Protein AF-A0A1I3TKB4-F1 (afdb_monomer_lite)

InterPro domains:
  IPR011411 NTP pyrophosphohydrolase MazG-related, YvdC [PIRSF036521] (7-95)
  IPR021130 Phosphoribosyl-ATP pyrophosphohydrolase-like [PF01503] (23-93)

pLDDT: mean 95.77, std 3.82, range [70.12, 98.75]

Radius of gyration: 15.7 Å; chains: 1; bounding box: 40×28×38 Å

Secondary structure (DSSP, 8-state):
--HHHHHHHHHHHHHHHHHHTT----HHHHHHHHHHHHHHHHHHHHHHTT-STTTTS-HHHHHHHHHHHHHHHHHHHHHHHHHTT--HHHHHHHHHGGG-

Organism: NCBI:txid588602

Foldseek 3Di:
DDLLVLLVVLLVVVVCVCVVVVHDDDPVVLVVQLVVLVVQLVVLVCLLVVNDPVVVDDNVVSVVSNVVSVSSNSSSVSNVCVVVVHDPVVVCCVPPVVVD

Structure (mmCIF, N/CA/C/O backbone):
data_AF-A0A1I3TKB4-F1
#
_entry.id   AF-A0A1I3TKB4-F1
#
loop_
_atom_site.group_PDB
_atom_site.id
_atom_site.type_symbol
_atom_site.label_atom_id
_atom_site.label_alt_id
_atom_site.label_comp_id
_atom_site.label_asym_id
_atom_site.label_entity_id
_atom_site.label_seq_id
_atom_site.pdbx_PDB_ins_code
_atom_site.Cartn_x
_atom_site.Cartn_y
_atom_site.Cartn_z
_atom_site.occupancy
_atom_site.B_iso_or_equiv
_atom_site.auth_seq_id
_atom_site.auth_comp_id
_atom_site.auth_asym_id
_atom_site.auth_atom_id
_atom_site.pdbx_PDB_model_num
ATOM 1 N N . MET A 1 1 ? -4.180 -16.940 2.644 1.00 70.12 1 MET A N 1
ATOM 2 C CA . MET A 1 1 ? -4.213 -16.013 3.790 1.00 70.12 1 MET A CA 1
ATOM 3 C C . MET A 1 1 ? -5.362 -15.055 3.551 1.00 70.12 1 MET A C 1
ATOM 5 O O . MET A 1 1 ? -5.508 -14.616 2.418 1.00 70.12 1 MET A O 1
ATOM 9 N N . GLU A 1 2 ? -6.194 -14.808 4.559 1.00 92.75 2 GLU A N 1
ATOM 10 C CA . GLU A 1 2 ? -7.332 -13.888 4.440 1.00 92.75 2 GLU A CA 1
ATOM 11 C C . GLU A 1 2 ? -6.860 -12.429 4.457 1.00 92.75 2 GLU A C 1
ATOM 13 O O . GLU A 1 2 ? -5.848 -12.111 5.083 1.00 92.75 2 GLU A O 1
ATOM 18 N N . LEU A 1 3 ? -7.600 -11.524 3.811 1.00 94.12 3 LEU A N 1
ATOM 19 C CA . LEU A 1 3 ? -7.237 -10.100 3.764 1.00 94.12 3 LEU A CA 1
ATOM 20 C C . LEU A 1 3 ? -7.184 -9.465 5.163 1.00 94.12 3 LEU A C 1
ATOM 22 O O . LEU A 1 3 ? -6.315 -8.644 5.436 1.00 94.12 3 LEU A O 1
ATOM 26 N N . THR A 1 4 ? -8.055 -9.894 6.074 1.00 93.88 4 THR A N 1
ATOM 27 C CA . THR A 1 4 ? -8.038 -9.440 7.474 1.00 93.88 4 THR A CA 1
ATOM 28 C C . THR A 1 4 ? -6.784 -9.891 8.226 1.00 93.88 4 THR A C 1
ATOM 30 O O . THR A 1 4 ? -6.338 -9.213 9.147 1.00 93.88 4 THR A O 1
ATOM 33 N N . GLU A 1 5 ? -6.187 -11.018 7.839 1.00 95.50 5 GLU A N 1
ATOM 34 C CA . GLU A 1 5 ? -4.925 -11.484 8.412 1.00 95.50 5 GLU A CA 1
ATOM 35 C C . GLU A 1 5 ? -3.745 -10.663 7.886 1.00 95.50 5 GLU A C 1
ATOM 37 O O . GLU A 1 5 ? -2.920 -10.214 8.677 1.00 95.50 5 GLU A O 1
ATOM 42 N N . LEU A 1 6 ? -3.718 -10.380 6.579 1.00 96.06 6 LEU A N 1
ATOM 43 C CA . LEU A 1 6 ? -2.746 -9.454 5.988 1.00 96.06 6 LEU A CA 1
ATOM 44 C C . LEU A 1 6 ? -2.815 -8.070 6.642 1.00 96.06 6 LEU A C 1
ATOM 46 O O . LEU A 1 6 ? -1.782 -7.482 6.948 1.00 96.06 6 LEU A O 1
ATOM 50 N N . GLN A 1 7 ? -4.027 -7.579 6.905 1.00 96.75 7 GLN A N 1
ATOM 51 C CA . GLN A 1 7 ? -4.254 -6.294 7.553 1.00 96.75 7 GLN A CA 1
ATOM 52 C C . GLN A 1 7 ? -3.597 -6.219 8.942 1.00 96.75 7 GLN A C 1
ATOM 54 O O . GLN A 1 7 ? -2.833 -5.292 9.227 1.00 96.75 7 GLN A O 1
ATOM 59 N N . ARG A 1 8 ? -3.816 -7.240 9.780 1.00 96.50 8 ARG A N 1
ATOM 60 C CA . ARG A 1 8 ? -3.183 -7.336 11.104 1.00 96.50 8 ARG A CA 1
ATOM 61 C C . ARG A 1 8 ? -1.665 -7.479 11.015 1.00 96.50 8 ARG A C 1
ATOM 63 O O . ARG A 1 8 ? -0.948 -6.815 11.760 1.00 96.50 8 ARG A O 1
ATOM 70 N N . GLN A 1 9 ? -1.168 -8.314 10.102 1.00 97.31 9 GLN A N 1
ATOM 71 C CA . GLN A 1 9 ? 0.271 -8.510 9.910 1.00 97.31 9 GLN A CA 1
ATOM 72 C C . GLN A 1 9 ? 0.971 -7.219 9.481 1.00 97.31 9 GLN A C 1
ATOM 74 O O . GLN A 1 9 ? 2.003 -6.871 10.052 1.00 97.31 9 GLN A O 1
ATOM 79 N N . ALA A 1 10 ? 0.385 -6.471 8.543 1.00 97.12 10 ALA A N 1
ATOM 80 C CA . ALA A 1 10 ? 0.926 -5.194 8.092 1.00 97.12 10 ALA A CA 1
ATOM 81 C C . ALA A 1 10 ? 1.044 -4.192 9.250 1.00 97.12 10 ALA A C 1
ATOM 83 O O . ALA A 1 10 ? 2.079 -3.541 9.399 1.00 97.12 10 ALA A O 1
ATOM 84 N N . LYS A 1 11 ? 0.034 -4.116 10.132 1.00 96.56 11 LYS A N 1
ATOM 85 C CA . LYS A 1 11 ? 0.116 -3.280 11.337 1.00 96.56 11 LYS A CA 1
ATOM 86 C C . LYS A 1 11 ? 1.256 -3.706 12.265 1.00 96.56 11 LYS A C 1
ATOM 88 O O . LYS A 1 11 ? 1.971 -2.827 12.735 1.00 96.56 11 LYS A O 1
ATOM 93 N N . VAL A 1 12 ? 1.453 -5.004 12.503 1.00 97.62 12 VAL A N 1
ATOM 94 C CA . VAL A 1 12 ? 2.561 -5.502 13.342 1.00 97.62 12 VAL A CA 1
ATOM 95 C C . VAL A 1 12 ? 3.919 -5.130 12.741 1.00 97.62 12 VAL A C 1
ATOM 97 O O . VAL A 1 12 ? 4.794 -4.644 13.454 1.00 97.62 12 VAL A O 1
ATOM 100 N N . VAL A 1 13 ? 4.092 -5.290 11.427 1.00 97.00 13 VAL A N 1
ATOM 101 C CA . VAL A 1 13 ? 5.320 -4.866 10.731 1.00 97.00 13 VAL A CA 1
ATOM 102 C C . VAL A 1 13 ? 5.527 -3.359 10.872 1.00 97.00 13 VAL A C 1
ATOM 104 O O . VAL A 1 13 ? 6.627 -2.905 11.189 1.00 97.00 13 VAL A O 1
ATOM 107 N N . ASN A 1 14 ? 4.467 -2.567 10.707 1.00 97.06 14 ASN A N 1
ATOM 108 C CA . ASN A 1 14 ? 4.572 -1.128 10.878 1.00 97.06 14 ASN A CA 1
ATOM 109 C C . ASN A 1 14 ? 4.807 -0.726 12.343 1.00 97.06 14 ASN A C 1
ATOM 111 O O . ASN A 1 14 ? 5.410 0.317 12.568 1.00 97.06 14 ASN A O 1
ATOM 115 N N . ASP A 1 15 ? 4.347 -1.501 13.336 1.00 96.81 15 ASP A N 1
ATOM 116 C CA . ASP A 1 15 ? 4.617 -1.259 14.765 1.00 96.81 15 ASP A CA 1
ATOM 117 C C . ASP A 1 15 ? 6.130 -1.335 15.022 1.00 96.81 15 ASP A C 1
ATOM 119 O O . ASP A 1 15 ? 6.697 -0.425 15.623 1.00 96.81 15 ASP A O 1
ATOM 123 N N . ILE A 1 16 ? 6.798 -2.335 14.440 1.00 97.06 16 ILE A N 1
ATOM 124 C CA . ILE A 1 16 ? 8.262 -2.461 14.477 1.00 97.06 16 ILE A CA 1
ATOM 125 C C . ILE A 1 16 ? 8.929 -1.271 13.777 1.00 97.06 16 ILE A C 1
ATOM 127 O O . ILE A 1 16 ? 9.892 -0.713 14.298 1.00 97.06 16 ILE A O 1
ATOM 131 N N . TYR A 1 17 ? 8.427 -0.867 12.607 1.00 95.00 17 TYR A N 1
ATOM 132 C CA . TYR A 1 17 ? 8.976 0.263 11.854 1.00 95.00 17 TYR A CA 1
ATOM 133 C C . TYR A 1 17 ? 8.923 1.569 12.659 1.00 95.00 17 TYR A C 1
ATOM 135 O O . TYR A 1 17 ? 9.937 2.250 12.802 1.00 95.00 17 TYR A O 1
ATOM 143 N N . VAL A 1 18 ? 7.764 1.913 13.226 1.00 96.69 18 VAL A N 1
ATOM 144 C CA . VAL A 1 18 ? 7.618 3.173 13.970 1.00 96.69 18 VAL A CA 1
ATOM 145 C C . VAL A 1 18 ? 8.415 3.178 15.270 1.00 96.69 18 VAL A C 1
ATOM 147 O O . VAL A 1 18 ? 8.988 4.209 15.604 1.00 96.69 18 VAL A O 1
ATOM 150 N N . GLU A 1 19 ? 8.531 2.034 15.952 1.00 96.75 19 GLU A N 1
ATOM 151 C CA . GLU A 1 19 ? 9.401 1.887 17.126 1.00 96.75 19 GLU A CA 1
ATOM 152 C C . GLU A 1 19 ? 10.882 2.037 16.750 1.00 96.75 19 GLU A C 1
ATOM 154 O O . GLU A 1 19 ? 11.623 2.767 17.403 1.00 96.75 19 GLU A O 1
ATOM 159 N N . THR A 1 20 ? 11.309 1.396 15.658 1.00 97.06 20 THR A N 1
ATOM 160 C CA . THR A 1 20 ? 12.708 1.414 15.199 1.00 97.06 20 THR A CA 1
ATOM 161 C C . THR A 1 20 ? 13.177 2.819 14.829 1.00 97.06 20 THR A C 1
ATOM 163 O O . THR A 1 20 ? 14.330 3.171 15.080 1.00 97.06 20 THR A O 1
ATOM 166 N N . PHE A 1 21 ? 12.300 3.619 14.222 1.00 94.88 21 PHE A N 1
ATOM 167 C CA . PHE A 1 21 ? 12.637 4.946 13.706 1.00 94.88 21 PHE A CA 1
ATOM 168 C C . PHE A 1 21 ? 12.137 6.106 14.584 1.00 94.88 21 PHE A C 1
ATOM 170 O O . PHE A 1 21 ? 12.243 7.254 14.158 1.00 94.88 21 PHE A O 1
ATOM 177 N N . ASP A 1 22 ? 11.616 5.824 15.785 1.00 95.38 22 ASP A N 1
ATOM 178 C CA . ASP A 1 22 ? 11.036 6.814 16.712 1.00 95.38 22 ASP A CA 1
ATOM 179 C C . ASP A 1 22 ? 9.995 7.726 16.031 1.00 95.38 22 ASP A C 1
ATOM 181 O O . ASP A 1 22 ? 9.992 8.954 16.148 1.00 95.38 22 ASP A O 1
ATOM 185 N N . LEU A 1 23 ? 9.117 7.106 15.238 1.00 93.75 23 LEU A N 1
ATOM 186 C CA . LEU A 1 23 ? 8.079 7.798 14.482 1.00 93.75 23 LEU A CA 1
ATOM 187 C C . LEU A 1 23 ? 6.753 7.741 15.232 1.00 93.75 23 LEU A C 1
ATOM 189 O O . LEU A 1 23 ? 6.372 6.731 15.819 1.00 93.75 23 LEU A O 1
ATOM 193 N N . THR A 1 24 ? 5.978 8.814 15.128 1.00 93.31 24 THR A N 1
ATOM 194 C CA . THR A 1 24 ? 4.567 8.772 15.514 1.00 93.31 24 THR A CA 1
ATOM 195 C C . THR A 1 24 ? 3.752 8.251 14.336 1.00 93.31 24 THR A C 1
ATOM 197 O O . THR A 1 24 ? 3.773 8.846 13.258 1.00 93.31 24 THR A O 1
ATOM 200 N N . ARG A 1 25 ? 3.013 7.151 14.531 1.00 93.56 25 ARG A N 1
ATOM 201 C CA . ARG A 1 25 ? 1.996 6.737 13.559 1.00 93.56 25 ARG A CA 1
ATOM 202 C C . ARG A 1 25 ? 0.795 7.663 13.675 1.00 93.56 25 ARG A C 1
ATOM 204 O O . ARG A 1 25 ? -0.030 7.498 14.571 1.00 93.56 25 ARG A O 1
ATOM 211 N N . ASP A 1 26 ? 0.680 8.593 12.744 1.00 92.88 26 ASP A N 1
ATOM 212 C CA . ASP A 1 26 ? -0.532 9.373 12.533 1.00 92.88 26 ASP A CA 1
ATOM 213 C C . ASP A 1 26 ? -1.029 9.236 11.086 1.00 92.88 26 ASP A C 1
ATOM 215 O O . ASP A 1 26 ? -0.377 8.638 10.222 1.00 92.88 26 ASP A O 1
ATOM 219 N N . GLY A 1 27 ? -2.219 9.776 10.817 1.00 90.69 27 GLY A N 1
ATOM 220 C CA . GLY A 1 27 ? -2.800 9.733 9.479 1.00 90.69 27 GLY A CA 1
ATOM 221 C C . GLY A 1 27 ? -1.945 10.454 8.432 1.00 90.69 27 GLY A C 1
ATOM 222 O O . GLY A 1 27 ? -1.904 10.018 7.287 1.00 90.69 27 GLY A O 1
ATOM 223 N N . LEU A 1 28 ? -1.220 11.517 8.798 1.00 93.44 28 LEU A N 1
ATOM 224 C CA . LEU A 1 28 ? -0.380 12.257 7.852 1.00 93.44 28 LEU A CA 1
ATOM 225 C C . LEU A 1 28 ? 0.820 11.419 7.406 1.00 93.44 28 LEU A C 1
ATOM 227 O O . LEU A 1 28 ? 1.122 11.378 6.214 1.00 93.44 28 LEU A O 1
ATOM 231 N N . MET A 1 29 ? 1.453 10.713 8.341 1.00 94.94 29 MET A N 1
ATOM 232 C CA . MET A 1 29 ? 2.546 9.784 8.078 1.00 94.94 29 MET A CA 1
ATOM 233 C C . MET A 1 29 ? 2.095 8.665 7.135 1.00 94.94 29 MET A C 1
ATOM 235 O O . MET A 1 29 ? 2.746 8.421 6.120 1.00 94.94 29 MET A O 1
ATOM 239 N N . LEU A 1 30 ? 0.942 8.043 7.405 1.00 96.62 30 LEU A N 1
ATOM 240 C CA . LEU A 1 30 ? 0.424 6.947 6.580 1.00 96.62 30 LEU A CA 1
ATOM 241 C C . LEU A 1 30 ? 0.004 7.407 5.177 1.00 96.62 30 LEU A C 1
ATOM 243 O O . LEU A 1 30 ? 0.329 6.741 4.196 1.00 96.62 30 LEU A O 1
ATOM 247 N N . ILE A 1 31 ? -0.673 8.556 5.054 1.00 96.69 31 ILE A N 1
ATOM 248 C CA . ILE A 1 31 ? -1.005 9.142 3.744 1.00 96.69 31 ILE A CA 1
ATOM 249 C C . ILE A 1 31 ? 0.272 9.504 2.969 1.00 96.69 31 ILE A C 1
ATOM 251 O O . ILE A 1 31 ? 0.346 9.269 1.761 1.00 96.69 31 ILE A O 1
ATOM 255 N N . GLY A 1 32 ? 1.281 10.054 3.652 1.00 97.56 32 GLY A N 1
ATOM 256 C CA . GLY A 1 32 ? 2.582 10.376 3.067 1.00 97.56 32 GLY A CA 1
ATOM 257 C C . GLY A 1 32 ? 3.280 9.139 2.508 1.00 97.56 32 GLY A C 1
ATOM 258 O O . GLY A 1 32 ? 3.626 9.125 1.329 1.00 97.56 32 GLY A O 1
ATOM 259 N N . LYS A 1 33 ? 3.387 8.076 3.314 1.00 97.25 33 LYS A N 1
ATOM 260 C CA . LYS A 1 33 ? 3.954 6.791 2.888 1.00 97.25 33 LYS A CA 1
ATOM 261 C C . LYS A 1 33 ? 3.194 6.188 1.712 1.00 97.25 33 LYS A C 1
ATOM 263 O O . LYS A 1 33 ? 3.812 5.908 0.700 1.00 97.25 33 LYS A O 1
ATOM 268 N N . MET A 1 34 ? 1.863 6.108 1.751 1.00 98.19 34 MET A N 1
ATOM 269 C CA . MET A 1 34 ? 1.097 5.618 0.591 1.00 98.19 34 MET A CA 1
ATOM 270 C C . MET A 1 34 ? 1.317 6.450 -0.682 1.00 98.19 34 MET A C 1
ATOM 272 O O . MET A 1 34 ? 1.235 5.918 -1.785 1.00 98.19 34 MET A O 1
ATOM 276 N N . THR A 1 35 ? 1.569 7.755 -0.552 1.00 98.44 35 THR A N 1
ATOM 277 C CA . THR A 1 35 ? 1.876 8.613 -1.707 1.00 98.44 35 THR A CA 1
ATOM 278 C C . THR A 1 35 ? 3.260 8.306 -2.281 1.00 98.44 35 THR A C 1
ATOM 280 O O . THR A 1 35 ? 3.418 8.308 -3.501 1.00 98.44 35 THR A O 1
ATOM 283 N N . GLU A 1 36 ? 4.238 8.034 -1.417 1.00 98.31 36 GLU A N 1
ATOM 284 C CA . GLU A 1 36 ? 5.572 7.558 -1.794 1.00 98.31 36 GLU A CA 1
ATOM 285 C C . GLU A 1 36 ? 5.481 6.211 -2.522 1.00 98.31 36 GLU A C 1
ATOM 287 O O . GLU A 1 36 ? 5.841 6.157 -3.698 1.00 98.31 36 GLU A O 1
ATOM 292 N N . GLU A 1 37 ? 4.851 5.202 -1.905 1.00 98.44 37 GLU A N 1
ATOM 293 C CA . GLU A 1 37 ? 4.691 3.861 -2.493 1.00 98.44 37 GLU A CA 1
ATOM 294 C C . GLU A 1 37 ? 3.939 3.913 -3.833 1.00 98.44 37 GLU A C 1
ATOM 296 O O . GLU A 1 37 ? 4.284 3.242 -4.799 1.00 98.44 37 GLU A O 1
ATOM 301 N N . MET A 1 38 ? 2.915 4.768 -3.961 1.00 98.75 38 MET A N 1
ATOM 302 C CA . MET A 1 38 ? 2.219 4.963 -5.241 1.00 98.75 38 MET A CA 1
ATOM 303 C C . MET A 1 38 ? 3.158 5.504 -6.335 1.00 98.75 38 MET A C 1
ATOM 305 O O . MET A 1 38 ? 3.023 5.155 -7.512 1.00 98.75 38 MET A O 1
ATOM 309 N N . GLY A 1 39 ? 4.101 6.374 -5.968 1.00 98.56 39 GLY A N 1
ATOM 310 C CA . GLY A 1 39 ? 5.141 6.861 -6.870 1.00 98.56 39 GLY A CA 1
ATOM 311 C C . GLY A 1 39 ? 6.110 5.755 -7.288 1.00 98.56 39 GLY A C 1
ATOM 312 O O . GLY A 1 39 ? 6.481 5.677 -8.465 1.00 98.56 39 GLY A O 1
ATOM 313 N N . GLU A 1 40 ? 6.475 4.877 -6.358 1.00 98.50 40 GLU A N 1
ATOM 314 C CA . GLU A 1 40 ? 7.358 3.737 -6.607 1.00 98.50 40 GLU A CA 1
ATOM 315 C C . GLU A 1 40 ? 6.675 2.675 -7.478 1.00 98.50 40 GLU A C 1
ATOM 317 O O . GLU A 1 40 ? 7.227 2.315 -8.522 1.00 98.50 40 GLU A O 1
ATOM 322 N N . VAL A 1 41 ? 5.406 2.343 -7.214 1.00 98.69 41 VAL A N 1
ATOM 323 C CA . VAL A 1 41 ? 4.547 1.535 -8.101 1.00 98.69 41 VAL A CA 1
ATOM 324 C C . VAL A 1 41 ? 4.528 2.103 -9.520 1.00 98.69 41 VAL A C 1
ATOM 326 O O . VAL A 1 41 ? 4.712 1.369 -10.496 1.00 98.69 41 VAL A O 1
ATOM 329 N N . ALA A 1 42 ? 4.319 3.416 -9.673 1.00 98.44 42 ALA A N 1
ATOM 330 C CA . ALA A 1 42 ? 4.305 4.053 -10.988 1.00 98.44 42 ALA A CA 1
ATOM 331 C C . ALA A 1 42 ? 5.669 3.943 -11.693 1.00 98.44 42 ALA A C 1
ATOM 333 O O . ALA A 1 42 ? 5.732 3.661 -12.894 1.00 98.44 42 ALA A O 1
ATOM 334 N N . SER A 1 43 ? 6.764 4.134 -10.956 1.00 97.94 43 SER A N 1
ATOM 335 C CA . SER A 1 43 ? 8.132 3.994 -11.460 1.00 97.94 43 SER A CA 1
ATOM 336 C C . SER A 1 43 ? 8.429 2.559 -11.908 1.00 97.94 43 SER A C 1
ATOM 338 O O . SER A 1 43 ? 8.852 2.350 -13.050 1.00 97.94 43 SER A O 1
ATOM 340 N N . ALA A 1 44 ? 8.149 1.569 -11.057 1.00 98.06 44 ALA A N 1
ATOM 341 C CA . ALA A 1 44 ? 8.342 0.150 -11.336 1.00 98.06 44 ALA A CA 1
ATOM 342 C C . ALA A 1 44 ? 7.507 -0.305 -12.540 1.00 98.06 44 ALA A C 1
ATOM 344 O O . ALA A 1 44 ? 8.038 -0.934 -13.457 1.00 98.06 44 ALA A O 1
ATOM 345 N N . TYR A 1 45 ? 6.242 0.123 -12.628 1.00 98.12 45 TYR A N 1
ATOM 346 C CA . TYR A 1 45 ? 5.386 -0.137 -13.788 1.00 98.12 45 TYR A CA 1
ATOM 347 C C . TYR A 1 45 ? 5.999 0.412 -15.086 1.00 98.12 45 TYR A C 1
ATOM 349 O O . TYR A 1 45 ? 6.087 -0.287 -16.099 1.00 98.12 45 TYR A O 1
ATOM 357 N N . LEU A 1 46 ? 6.476 1.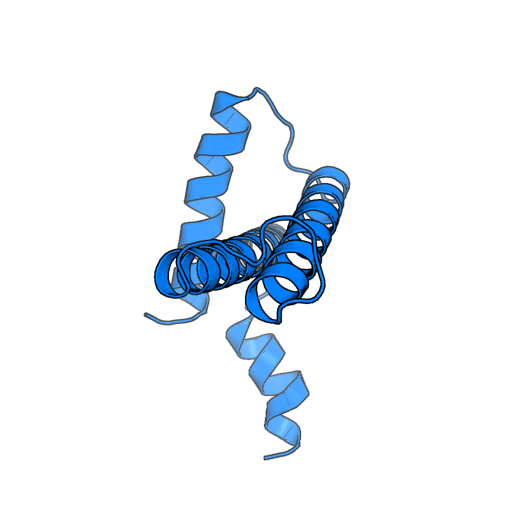662 -15.083 1.00 98.19 46 LEU A N 1
ATOM 358 C CA . LEU A 1 46 ? 7.103 2.252 -16.268 1.00 98.19 46 LEU A CA 1
ATOM 359 C C . LEU A 1 46 ? 8.398 1.529 -16.661 1.00 98.19 46 LEU A C 1
ATOM 361 O O . LEU A 1 46 ? 8.622 1.327 -17.857 1.00 98.19 46 LEU A O 1
ATOM 365 N N . LYS A 1 47 ? 9.234 1.117 -15.697 1.00 97.69 47 LYS A N 1
ATOM 366 C CA . LYS A 1 47 ? 10.446 0.325 -15.969 1.00 97.69 47 LYS A CA 1
ATOM 367 C C . LYS A 1 47 ? 10.090 -1.035 -16.570 1.00 97.69 47 LYS A C 1
ATOM 369 O O . LYS A 1 47 ? 10.613 -1.367 -17.632 1.00 97.69 47 LYS A O 1
ATOM 374 N N . LEU A 1 48 ? 9.166 -1.773 -15.950 1.00 97.44 48 LEU A N 1
ATOM 375 C CA . LEU A 1 48 ? 8.700 -3.084 -16.413 1.00 97.44 48 LEU A CA 1
ATOM 376 C C . LEU A 1 48 ? 8.175 -3.032 -17.858 1.00 97.44 48 LEU A C 1
ATOM 378 O O . LEU A 1 48 ? 8.359 -3.971 -18.628 1.00 97.44 48 LEU A O 1
ATOM 382 N N . HIS A 1 49 ? 7.572 -1.909 -18.254 1.00 96.50 49 HIS A N 1
ATOM 383 C CA . HIS A 1 49 ? 7.013 -1.709 -19.591 1.00 96.50 49 HIS A CA 1
ATOM 384 C C . HIS A 1 49 ? 7.923 -0.961 -20.578 1.00 96.50 49 HIS A C 1
ATOM 386 O O . HIS A 1 49 ? 7.445 -0.521 -21.628 1.00 96.50 49 HIS A O 1
ATOM 392 N N . GLY A 1 50 ? 9.221 -0.804 -20.294 1.00 96.19 50 GLY A N 1
ATOM 393 C CA . GLY A 1 50 ? 10.153 -0.212 -21.264 1.00 96.19 50 GLY A CA 1
ATOM 394 C C . GLY A 1 50 ? 10.077 1.314 -21.384 1.00 96.19 50 GLY A C 1
ATOM 395 O O . GLY A 1 50 ? 10.608 1.876 -22.339 1.00 96.19 50 GLY A O 1
ATOM 396 N N . ARG A 1 51 ? 9.390 2.000 -20.463 1.00 95.81 51 ARG A N 1
ATOM 397 C CA . ARG A 1 51 ? 9.051 3.434 -20.559 1.00 95.81 51 ARG A CA 1
ATOM 398 C C . ARG A 1 51 ? 9.826 4.332 -19.596 1.00 95.81 51 ARG A C 1
ATOM 400 O O . ARG A 1 51 ? 9.516 5.514 -19.490 1.00 95.81 51 ARG A O 1
ATOM 407 N N . ALA A 1 52 ? 10.831 3.796 -18.912 1.00 94.62 52 ALA A N 1
ATOM 408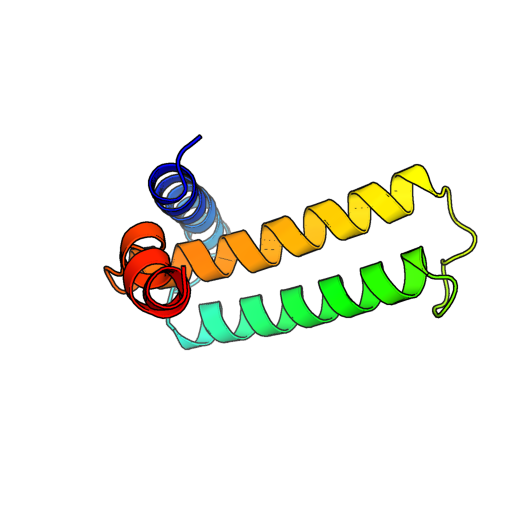 C CA . ALA A 1 52 ? 11.678 4.544 -17.991 1.00 94.62 52 ALA A CA 1
ATOM 409 C C . ALA A 1 52 ? 13.150 4.128 -18.102 1.00 94.62 52 ALA A C 1
ATOM 411 O O . ALA A 1 52 ? 13.500 3.071 -18.634 1.00 94.62 52 ALA A O 1
ATOM 412 N N . ARG A 1 53 ? 14.041 4.969 -17.567 1.00 88.88 53 ARG A N 1
ATOM 413 C CA . ARG A 1 53 ? 15.455 4.616 -17.405 1.00 88.88 53 ARG A CA 1
ATOM 414 C C . ARG A 1 53 ? 15.571 3.414 -16.460 1.00 88.88 53 ARG A C 1
ATOM 416 O O . ARG A 1 53 ? 14.883 3.364 -15.449 1.00 88.88 53 ARG A O 1
ATOM 423 N N . GLY A 1 54 ? 16.448 2.465 -16.787 1.00 86.06 54 GLY A N 1
ATOM 424 C CA . GLY A 1 54 ? 16.581 1.208 -16.036 1.00 86.06 54 GLY A CA 1
ATOM 425 C C . GLY A 1 54 ? 15.717 0.059 -16.568 1.00 86.06 54 GLY A C 1
ATOM 426 O O . GLY A 1 54 ? 15.869 -1.063 -16.108 1.00 86.06 54 GLY A O 1
ATOM 427 N N . ALA A 1 55 ? 14.895 0.292 -17.596 1.00 87.75 55 ALA A N 1
ATOM 428 C CA . ALA A 1 55 ? 14.063 -0.745 -18.214 1.00 87.75 55 ALA A CA 1
ATOM 429 C C . ALA A 1 55 ? 14.826 -1.812 -19.033 1.00 87.75 55 ALA A C 1
ATOM 431 O O . ALA A 1 55 ? 14.223 -2.762 -19.516 1.00 87.75 55 ALA A O 1
ATOM 432 N N . ALA A 1 56 ? 16.143 -1.662 -19.206 1.00 87.75 56 ALA A N 1
ATOM 433 C CA . ALA A 1 56 ? 17.005 -2.665 -19.842 1.00 87.75 56 ALA A CA 1
ATOM 434 C C . ALA A 1 56 ? 17.562 -3.700 -18.840 1.00 87.75 56 ALA A C 1
ATOM 436 O O . ALA A 1 56 ? 18.526 -4.397 -19.152 1.00 87.75 56 ALA A O 1
ATOM 437 N N . GLY A 1 57 ? 17.015 -3.739 -17.620 1.00 89.75 57 GLY A N 1
ATOM 438 C CA . GLY A 1 57 ? 17.371 -4.720 -16.599 1.00 89.75 57 GLY A CA 1
ATOM 439 C C . GLY A 1 57 ? 16.839 -6.123 -16.897 1.00 89.75 57 GLY A C 1
ATOM 440 O O . GLY A 1 57 ? 16.159 -6.356 -17.895 1.00 89.75 57 GLY A O 1
ATOM 441 N N . ASP A 1 58 ? 17.149 -7.056 -15.999 1.00 95.25 58 ASP A N 1
ATOM 442 C CA . ASP A 1 58 ? 16.580 -8.404 -16.011 1.00 95.25 58 ASP A CA 1
ATOM 443 C C . ASP A 1 58 ? 15.040 -8.341 -15.878 1.00 95.25 58 ASP A C 1
ATOM 445 O O . ASP A 1 58 ? 14.546 -7.786 -14.890 1.00 95.25 58 ASP A O 1
ATOM 449 N N . PRO A 1 59 ? 14.268 -8.892 -16.835 1.00 94.44 59 PRO A N 1
ATOM 450 C CA . PRO A 1 59 ? 12.808 -8.871 -16.790 1.00 94.44 59 PRO A CA 1
ATOM 451 C C . PRO A 1 59 ? 12.207 -9.487 -15.523 1.00 94.44 59 PRO A C 1
ATOM 453 O O . PRO A 1 59 ? 11.189 -8.994 -15.039 1.00 94.44 59 PRO A O 1
ATOM 456 N N . GLU A 1 60 ? 12.818 -10.537 -14.966 1.00 97.19 60 GLU A N 1
ATOM 457 C CA . GLU A 1 60 ? 12.321 -11.133 -13.722 1.00 97.19 60 GLU A CA 1
ATOM 458 C C . GLU A 1 60 ? 12.537 -10.205 -12.528 1.00 97.19 60 GLU A C 1
ATOM 460 O O . GLU A 1 60 ? 11.658 -10.074 -11.679 1.00 97.19 60 GLU A O 1
ATOM 465 N N . ALA A 1 61 ? 13.686 -9.530 -12.472 1.00 97.19 61 ALA A N 1
ATOM 466 C CA . ALA A 1 61 ? 13.955 -8.534 -11.445 1.00 97.19 61 ALA A CA 1
ATOM 467 C C . ALA A 1 61 ? 12.972 -7.358 -11.526 1.00 97.19 61 ALA A C 1
ATOM 469 O O . ALA A 1 61 ? 12.418 -6.975 -10.504 1.00 97.19 61 ALA A O 1
ATOM 470 N N . LEU A 1 62 ? 12.687 -6.842 -12.727 1.00 97.75 62 LEU A N 1
ATOM 471 C CA . LEU A 1 62 ? 11.702 -5.769 -12.921 1.00 97.75 62 LEU A CA 1
ATOM 472 C C . LEU A 1 62 ? 10.280 -6.194 -12.530 1.00 97.75 62 LEU A C 1
ATOM 474 O O . LEU A 1 62 ? 9.490 -5.375 -12.067 1.00 97.75 62 LEU A O 1
ATOM 478 N N . ARG A 1 63 ? 9.935 -7.469 -12.740 1.00 98.00 63 ARG A N 1
ATOM 479 C CA . ARG A 1 63 ? 8.636 -8.012 -12.336 1.00 98.00 63 ARG A CA 1
ATOM 480 C C . ARG A 1 63 ? 8.517 -8.110 -10.819 1.00 98.00 63 ARG A C 1
ATOM 482 O O . ARG A 1 63 ? 7.469 -7.733 -10.306 1.00 98.00 63 ARG A O 1
ATOM 489 N N . ARG A 1 64 ? 9.566 -8.596 -10.147 1.00 98.31 64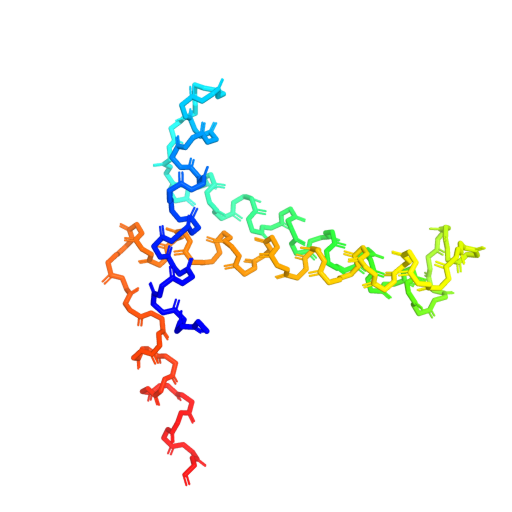 ARG A N 1
ATOM 490 C CA . ARG A 1 64 ? 9.633 -8.673 -8.680 1.00 98.31 64 ARG A CA 1
ATOM 491 C C . ARG A 1 64 ? 9.558 -7.285 -8.049 1.00 98.31 64 ARG A C 1
ATOM 493 O O . ARG A 1 64 ? 8.698 -7.088 -7.212 1.00 98.31 64 ARG A O 1
ATOM 500 N N . ASP A 1 65 ? 10.333 -6.324 -8.560 1.00 98.12 65 ASP A N 1
ATOM 501 C CA . ASP A 1 65 ? 10.278 -4.905 -8.157 1.00 98.12 65 ASP A CA 1
ATOM 502 C C . ASP A 1 65 ? 8.823 -4.410 -8.163 1.00 98.12 65 ASP A C 1
ATOM 504 O O . ASP A 1 65 ? 8.286 -4.006 -7.147 1.00 98.12 65 ASP A O 1
ATOM 508 N N . PHE A 1 66 ? 8.109 -4.574 -9.281 1.00 98.38 66 PHE A N 1
ATOM 509 C CA . PHE A 1 66 ? 6.705 -4.162 -9.366 1.00 98.38 66 PHE A CA 1
ATOM 510 C C . PHE A 1 66 ? 5.757 -4.905 -8.405 1.00 98.38 66 PHE A C 1
ATOM 512 O O . PHE A 1 66 ? 4.771 -4.325 -7.951 1.00 98.38 66 PHE A O 1
ATOM 519 N N . GLU A 1 67 ? 5.999 -6.189 -8.135 1.00 98.62 67 GLU A N 1
ATOM 520 C CA . GLU A 1 67 ? 5.209 -6.960 -7.167 1.00 98.62 67 GLU A CA 1
ATOM 521 C C . GLU A 1 67 ? 5.442 -6.477 -5.732 1.00 98.62 67 GLU A C 1
ATOM 523 O O . GLU A 1 67 ? 4.467 -6.349 -4.988 1.00 98.62 67 GLU A O 1
ATOM 528 N N . ASP A 1 68 ? 6.689 -6.162 -5.385 1.00 98.56 68 ASP A N 1
ATOM 529 C CA . ASP A 1 68 ? 7.086 -5.648 -4.075 1.00 98.56 68 ASP A CA 1
ATOM 530 C C . ASP A 1 68 ? 6.466 -4.259 -3.832 1.00 98.56 68 ASP A C 1
ATOM 532 O O . ASP A 1 68 ? 5.766 -4.074 -2.840 1.00 98.56 68 ASP A O 1
ATOM 536 N N . GLU A 1 69 ? 6.549 -3.338 -4.800 1.00 98.69 69 GLU A N 1
ATOM 537 C CA . GLU A 1 69 ? 5.947 -1.997 -4.669 1.00 98.69 69 GLU A CA 1
ATOM 538 C C . GLU A 1 69 ? 4.411 -2.043 -4.522 1.00 98.69 69 GLU A C 1
ATOM 540 O O . GLU A 1 69 ? 3.791 -1.274 -3.780 1.00 98.69 69 GLU A O 1
ATOM 545 N N . LEU A 1 70 ? 3.745 -2.971 -5.225 1.00 98.62 70 LEU A N 1
ATOM 546 C CA . LEU A 1 70 ? 2.307 -3.192 -5.041 1.00 98.62 70 LEU A CA 1
ATOM 547 C C . LEU A 1 70 ? 1.991 -3.723 -3.639 1.00 98.62 70 LEU A C 1
ATOM 549 O O . LEU A 1 70 ? 0.946 -3.377 -3.077 1.00 98.62 70 LEU A O 1
ATOM 553 N N . ALA A 1 71 ? 2.856 -4.585 -3.101 1.00 98.06 71 ALA A N 1
ATOM 554 C CA . ALA A 1 71 ? 2.715 -5.119 -1.758 1.00 98.06 71 ALA A CA 1
ATOM 555 C C . ALA A 1 71 ? 2.926 -4.032 -0.697 1.00 98.06 71 ALA A C 1
ATOM 557 O O . ALA A 1 71 ? 2.144 -3.995 0.254 1.00 98.06 71 ALA A O 1
ATOM 558 N N . ASP A 1 72 ? 3.876 -3.114 -0.881 1.00 98.31 72 ASP A N 1
ATOM 559 C CA . ASP A 1 72 ? 4.114 -2.002 0.045 1.00 98.31 72 ASP A CA 1
ATOM 560 C C . ASP A 1 72 ? 2.942 -1.015 0.063 1.00 98.31 72 ASP A C 1
ATOM 562 O O . ASP A 1 72 ? 2.403 -0.697 1.134 1.00 98.31 72 ASP A O 1
ATOM 566 N N . LEU A 1 73 ? 2.424 -0.629 -1.109 1.00 98.56 73 LEU A N 1
ATOM 567 C CA . LEU A 1 73 ? 1.222 0.205 -1.192 1.00 98.56 73 LEU A CA 1
ATOM 568 C C . LEU A 1 73 ? 0.008 -0.468 -0.523 1.00 98.56 73 LEU A C 1
ATOM 570 O O . LEU A 1 73 ? -0.736 0.177 0.225 1.00 98.56 73 LEU A O 1
ATOM 574 N N . LEU A 1 74 ? -0.199 -1.768 -0.770 1.00 98.00 74 LEU A N 1
ATOM 575 C CA . LEU A 1 74 ? -1.248 -2.542 -0.102 1.00 98.00 74 LEU A CA 1
ATOM 576 C C . LEU A 1 74 ? -1.014 -2.609 1.414 1.00 98.00 74 LEU A C 1
ATOM 578 O O . LEU A 1 74 ? -1.968 -2.484 2.183 1.00 98.00 74 LEU A O 1
ATOM 582 N N . GLY A 1 75 ? 0.235 -2.787 1.842 1.00 97.75 75 GLY A N 1
ATOM 583 C CA . GLY A 1 75 ? 0.650 -2.861 3.236 1.00 97.75 75 GLY A CA 1
ATOM 584 C C . GLY A 1 75 ? 0.292 -1.592 3.999 1.00 97.75 75 GLY A C 1
ATOM 585 O O . GLY A 1 75 ? -0.386 -1.667 5.024 1.00 97.75 75 GLY A O 1
ATOM 586 N N . PHE A 1 76 ? 0.644 -0.415 3.482 1.00 98.12 76 PHE A N 1
ATOM 587 C CA . PHE A 1 76 ? 0.286 0.850 4.131 1.00 98.12 76 PHE A CA 1
ATOM 588 C C . PHE A 1 76 ? -1.222 1.137 4.112 1.00 98.12 76 PHE A C 1
ATOM 590 O O . PHE A 1 76 ? -1.746 1.661 5.099 1.00 98.12 76 PHE A O 1
ATOM 597 N N . LEU A 1 77 ? -1.948 0.734 3.060 1.00 98.00 77 LEU A N 1
ATOM 598 C CA . LEU A 1 77 ? -3.416 0.796 3.054 1.00 98.00 77 LEU A CA 1
ATOM 599 C C . LEU A 1 77 ? -4.020 -0.082 4.162 1.00 98.00 77 LEU A C 1
ATOM 601 O O . LEU A 1 77 ? -4.940 0.341 4.863 1.00 98.00 77 LEU A O 1
ATOM 605 N N . ALA A 1 78 ? -3.484 -1.288 4.341 1.00 97.88 78 ALA A N 1
ATOM 606 C CA . ALA A 1 78 ? -3.852 -2.194 5.420 1.00 97.88 78 ALA A CA 1
ATOM 607 C C . ALA A 1 78 ? -3.546 -1.603 6.807 1.00 97.88 78 ALA A C 1
ATOM 609 O O . ALA A 1 78 ? -4.405 -1.640 7.686 1.00 97.88 78 ALA A O 1
ATOM 610 N N . VAL A 1 79 ? -2.367 -1.002 7.001 1.00 97.94 79 VAL A N 1
ATOM 611 C CA . VAL A 1 79 ? -2.000 -0.331 8.263 1.00 97.94 79 VAL A CA 1
ATOM 612 C C . VAL A 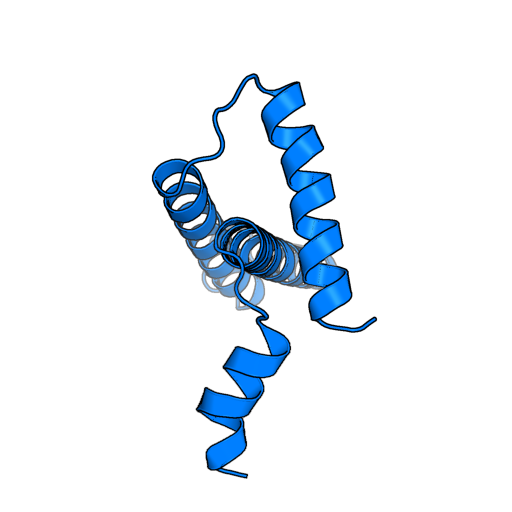1 79 ? -2.979 0.793 8.588 1.00 97.94 79 VAL A C 1
ATOM 614 O O . VAL A 1 79 ? -3.410 0.907 9.737 1.00 97.94 79 VAL A O 1
ATOM 617 N N . LEU A 1 80 ? -3.345 1.614 7.598 1.00 97.31 80 LEU A N 1
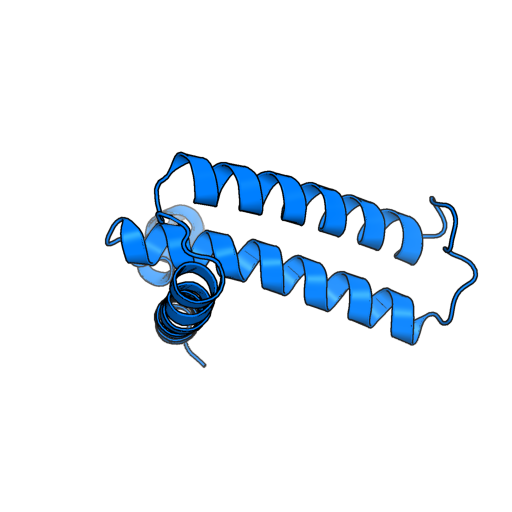ATOM 618 C CA . LEU A 1 80 ? -4.331 2.677 7.777 1.00 97.31 80 LEU A CA 1
ATOM 619 C C . LEU A 1 80 ? -5.691 2.105 8.178 1.00 97.31 80 LEU A C 1
ATOM 621 O O . LEU A 1 80 ? -6.272 2.555 9.160 1.00 97.31 80 LEU A O 1
ATOM 625 N N . ALA A 1 81 ? -6.176 1.093 7.460 1.00 96.56 81 ALA A N 1
ATOM 626 C CA . ALA A 1 81 ? -7.461 0.479 7.759 1.00 96.56 81 ALA A CA 1
ATOM 627 C C . ALA A 1 81 ? -7.506 -0.120 9.171 1.00 96.56 81 ALA A C 1
ATOM 629 O O . ALA A 1 81 ? -8.448 0.147 9.910 1.00 96.56 81 ALA A O 1
ATOM 630 N N . GLU A 1 82 ? -6.470 -0.856 9.580 1.00 96.44 82 GLU A N 1
ATOM 631 C CA . GLU A 1 82 ? -6.385 -1.417 10.932 1.00 96.44 82 GLU A CA 1
ATOM 632 C C . GLU A 1 82 ? -6.317 -0.318 12.001 1.00 96.44 82 GLU A C 1
ATOM 634 O O . GLU A 1 82 ? -6.951 -0.429 13.047 1.00 96.44 82 GLU A O 1
ATOM 639 N N . THR A 1 83 ? -5.579 0.764 11.734 1.00 94.44 83 THR A N 1
ATOM 640 C CA . THR A 1 83 ? -5.450 1.904 12.657 1.00 94.44 83 THR A CA 1
ATOM 641 C C . THR A 1 83 ? -6.781 2.642 12.841 1.00 94.44 83 THR A C 1
ATOM 643 O O . THR A 1 83 ? -7.094 3.064 13.951 1.00 94.44 83 THR A O 1
ATOM 646 N N . GLU A 1 84 ? -7.594 2.735 11.787 1.00 95.25 84 GLU A N 1
ATOM 647 C CA . GLU A 1 84 ? -8.922 3.367 11.800 1.00 95.25 84 GLU A CA 1
ATOM 648 C C . GLU A 1 84 ? -10.062 2.395 12.179 1.00 95.25 84 GLU A C 1
ATOM 650 O O . GLU A 1 84 ? -11.232 2.781 12.205 1.00 95.25 84 GLU A O 1
ATOM 655 N N . GLY A 1 85 ? -9.756 1.123 12.464 1.00 96.00 85 GLY A N 1
ATOM 656 C CA . GLY A 1 85 ? -10.755 0.108 12.818 1.00 96.00 85 GLY A CA 1
ATOM 657 C C . GLY A 1 85 ? -11.671 -0.308 11.659 1.00 96.00 85 GLY A C 1
ATOM 658 O O . GLY A 1 85 ? -12.830 -0.664 11.873 1.00 96.00 85 GLY A O 1
ATOM 659 N N . VAL A 1 86 ? -11.176 -0.249 10.423 1.00 97.44 86 VAL A N 1
ATOM 660 C CA . VAL A 1 86 ? -11.897 -0.635 9.206 1.00 97.44 86 VAL A CA 1
ATOM 661 C C . VAL A 1 86 ? -11.540 -2.068 8.816 1.00 97.44 86 VAL A C 1
ATOM 663 O O . VAL A 1 86 ? -10.389 -2.356 8.515 1.00 97.44 86 VAL A O 1
ATOM 666 N N . ASP A 1 87 ? -12.529 -2.960 8.725 1.00 97.56 87 ASP A N 1
ATOM 667 C CA . ASP A 1 87 ? -12.353 -4.264 8.069 1.00 97.56 87 ASP A CA 1
ATOM 668 C C . ASP A 1 87 ? -12.352 -4.077 6.540 1.00 97.56 87 ASP A C 1
ATOM 670 O O . ASP A 1 87 ? -13.397 -3.807 5.932 1.00 97.56 87 ASP A O 1
ATOM 674 N N . LEU A 1 88 ? -11.178 -4.194 5.905 1.00 96.50 88 LEU A N 1
ATOM 675 C CA . LEU A 1 88 ? -11.049 -4.018 4.454 1.00 96.50 88 LEU A CA 1
ATOM 676 C C . LEU A 1 88 ? -11.829 -5.057 3.649 1.00 96.50 88 LEU A C 1
ATOM 678 O O . LEU A 1 88 ? -12.365 -4.714 2.594 1.00 96.50 88 LEU A O 1
ATOM 682 N N . ALA A 1 89 ? -11.905 -6.305 4.114 1.00 95.94 89 ALA A N 1
ATOM 683 C CA . ALA A 1 89 ? -12.596 -7.368 3.392 1.00 95.94 89 ALA A CA 1
ATOM 684 C C . ALA A 1 89 ? -14.104 -7.103 3.363 1.00 95.94 89 ALA A C 1
ATOM 686 O O . ALA A 1 89 ? -14.724 -7.127 2.295 1.00 95.94 89 ALA A O 1
ATOM 687 N N . GLU A 1 90 ? -14.682 -6.763 4.516 1.00 97.00 90 GLU A N 1
ATOM 688 C CA . GLU A 1 90 ? -16.094 -6.402 4.620 1.00 97.00 90 GLU A CA 1
ATOM 689 C C . GLU A 1 90 ? -16.397 -5.111 3.842 1.00 97.00 90 GLU A C 1
ATOM 691 O O . GLU A 1 90 ? -17.370 -5.042 3.082 1.00 97.00 90 GLU A O 1
ATOM 696 N N . ALA A 1 91 ? -15.543 -4.088 3.973 1.00 97.31 91 ALA A N 1
ATOM 697 C CA . ALA A 1 91 ? -15.698 -2.826 3.256 1.00 97.31 91 ALA A CA 1
ATOM 698 C C . ALA A 1 91 ? -15.651 -3.019 1.732 1.00 97.31 91 ALA A C 1
ATOM 700 O O . ALA A 1 91 ? -16.473 -2.438 1.010 1.00 97.31 91 ALA A O 1
ATOM 701 N N . PHE A 1 92 ? -14.734 -3.857 1.241 1.00 95.88 92 PHE A N 1
ATOM 702 C CA . PHE A 1 92 ? -14.620 -4.186 -0.175 1.00 95.88 92 PHE A CA 1
ATOM 703 C C . PHE A 1 92 ? -15.855 -4.944 -0.670 1.00 95.88 92 PHE A C 1
ATOM 705 O O . PHE A 1 92 ? -16.472 -4.524 -1.654 1.00 95.88 92 PHE A O 1
ATOM 712 N N . ALA A 1 93 ? -16.278 -5.995 0.040 1.00 95.62 93 ALA A N 1
ATOM 713 C CA . ALA A 1 93 ? -17.468 -6.774 -0.302 1.00 95.62 93 ALA A CA 1
ATOM 714 C C . ALA A 1 93 ? -18.732 -5.897 -0.349 1.00 95.62 93 ALA A C 1
ATOM 716 O O . ALA 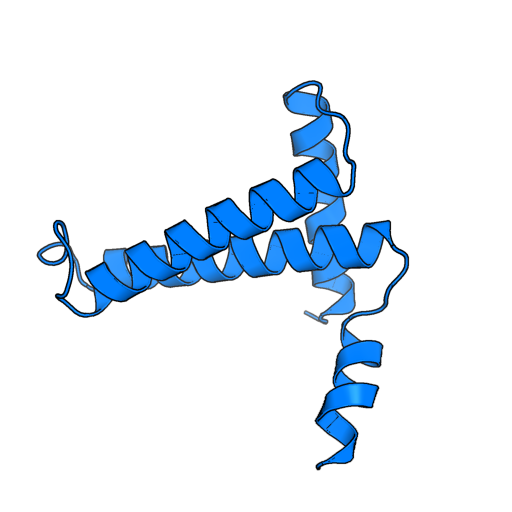A 1 93 ? -19.482 -5.931 -1.325 1.00 95.62 93 ALA A O 1
ATOM 717 N N . ARG A 1 94 ? -18.928 -5.024 0.646 1.00 97.00 94 ARG A N 1
ATOM 718 C CA . ARG A 1 94 ? -20.054 -4.078 0.696 1.00 97.00 94 ARG A CA 1
ATOM 719 C C . ARG A 1 94 ? -20.039 -3.074 -0.464 1.00 97.00 94 ARG A C 1
ATOM 721 O O . ARG A 1 94 ? -21.095 -2.722 -0.993 1.00 97.00 94 ARG A O 1
ATOM 728 N N . LYS A 1 95 ? -18.864 -2.562 -0.848 1.00 96.31 95 LYS A N 1
ATOM 729 C CA . LYS A 1 95 ? -18.736 -1.493 -1.855 1.00 96.31 95 LYS A CA 1
ATOM 730 C C . LYS A 1 95 ? -18.744 -2.007 -3.293 1.00 96.31 95 LYS A C 1
ATOM 732 O O . LYS A 1 95 ? -19.406 -1.392 -4.132 1.00 96.31 95 LYS A O 1
ATOM 737 N N . TRP A 1 96 ? -17.993 -3.069 -3.568 1.00 96.38 96 TRP A N 1
ATOM 738 C CA . TRP A 1 96 ? -17.777 -3.622 -4.908 1.00 96.38 96 TRP A CA 1
ATOM 739 C C . TRP A 1 96 ? -18.629 -4.859 -5.167 1.00 96.38 96 TRP A C 1
ATOM 741 O O . TRP A 1 96 ? -19.207 -4.980 -6.243 1.00 96.38 96 TRP A O 1
ATOM 751 N N . GLY A 1 97 ? -18.774 -5.729 -4.165 1.00 92.88 97 GLY A N 1
ATOM 752 C CA . GLY A 1 97 ? -19.534 -6.975 -4.281 1.00 92.88 97 GLY A CA 1
ATOM 753 C C . GLY A 1 97 ? -21.019 -6.773 -4.578 1.00 92.88 97 GLY A C 1
ATOM 754 O O . GLY A 1 97 ? -21.634 -7.646 -5.164 1.00 92.88 97 GLY A O 1
ATOM 755 N N . LYS A 1 98 ? -21.589 -5.596 -4.290 1.00 91.75 98 LYS A N 1
ATOM 756 C CA . LYS A 1 98 ? -22.975 -5.252 -4.665 1.00 91.75 98 LYS A CA 1
ATOM 757 C C . LYS A 1 98 ? -23.260 -5.224 -6.179 1.00 91.75 98 LYS A C 1
ATOM 759 O O . LYS A 1 98 ? -24.407 -5.012 -6.560 1.00 91.75 98 LYS A O 1
ATOM 764 N N . TYR A 1 99 ? -22.230 -5.311 -7.022 1.00 91.81 99 TYR A N 1
ATOM 765 C CA . TYR A 1 99 ? -22.352 -5.359 -8.483 1.00 91.81 99 TYR A CA 1
ATOM 766 C C . TYR A 1 99 ? -22.122 -6.763 -9.066 1.00 91.81 99 TYR A C 1
ATOM 768 O O . TYR A 1 99 ? -22.149 -6.909 -10.288 1.00 91.81 99 TYR A O 1
ATOM 776 N N . LEU A 1 100 ? -21.868 -7.758 -8.212 1.00 84.50 100 LEU A N 1
ATOM 777 C CA . LEU A 1 100 ? -21.830 -9.180 -8.557 1.00 84.50 100 LEU A CA 1
ATOM 778 C C . LEU A 1 100 ? -23.185 -9.817 -8.230 1.00 84.50 100 LEU A C 1
ATOM 780 O O . LEU A 1 100 ? -23.590 -10.716 -8.997 1.00 84.50 100 LEU A O 1
#

Sequence (100 aa):
MELTELQRQAKVVNDIYVETFDLTRDGLMLIGKMTEEMGEVASAYLKLHGRARGAAGDPEALRRDFEDELADLLGFLAVLAETEGVDLAEAFARKWGKYL